Protein AF-A0A2V5WW92-F1 (afdb_monomer_lite)

Foldseek 3Di:
DPPPLPQFKWKWWAWPVGDIDIWGWPDDDPVDTDTDGDDPVDDHDVPTDTHQIFIAGSNHTPDTD

Sequence (65 aa):
MSDSEVNESLVTAETSQGMEFRAGILRLTRHLVVFEVYNPVFVLRLSEVLNNFKILAAGRPVYSG

Radius of gyration: 12.65 Å; chains: 1; bounding box: 36×20×28 Å

Structure (mmCIF, N/CA/C/O backbone):
data_AF-A0A2V5WW92-F1
#
_entry.id   AF-A0A2V5WW92-F1
#
loop_
_atom_site.group_PDB
_atom_site.id
_atom_si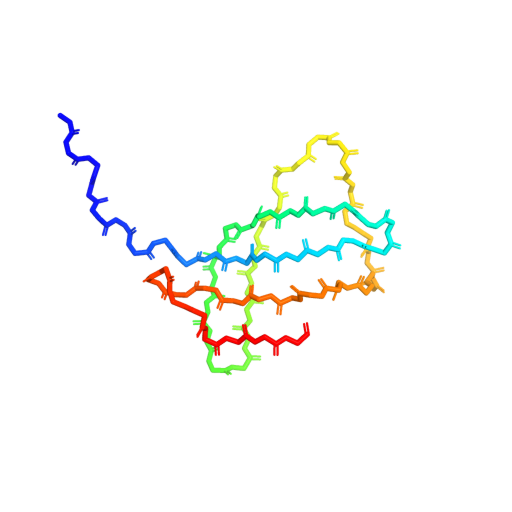te.type_symbol
_atom_site.label_atom_id
_atom_site.label_alt_id
_atom_site.label_comp_id
_atom_site.label_asym_id
_atom_site.label_entity_id
_atom_site.label_seq_id
_atom_site.pdbx_PDB_ins_code
_atom_site.Cartn_x
_atom_site.Cartn_y
_atom_site.Cartn_z
_atom_site.occupancy
_atom_site.B_iso_or_equiv
_atom_site.auth_seq_id
_atom_site.auth_comp_id
_atom_site.auth_asym_id
_atom_site.auth_atom_id
_atom_site.pdbx_PDB_model_num
ATOM 1 N N . MET A 1 1 ? 27.972 12.180 -6.716 1.00 38.50 1 MET A N 1
ATOM 2 C CA . MET A 1 1 ? 27.142 11.019 -6.347 1.00 38.50 1 MET A CA 1
ATOM 3 C C . MET A 1 1 ? 25.780 11.262 -6.961 1.00 38.50 1 MET A C 1
ATOM 5 O O . MET A 1 1 ? 24.980 11.968 -6.372 1.00 38.50 1 MET A O 1
ATOM 9 N N . SER A 1 2 ? 25.583 10.852 -8.212 1.00 35.53 2 SER A N 1
ATOM 10 C CA . SER A 1 2 ? 24.256 10.882 -8.824 1.00 35.53 2 SER A CA 1
ATOM 11 C C . SER A 1 2 ? 23.623 9.545 -8.486 1.00 35.53 2 SER A C 1
ATOM 13 O O . SER A 1 2 ? 23.937 8.546 -9.138 1.00 35.53 2 SER A O 1
ATOM 15 N N . ASP A 1 3 ? 22.841 9.518 -7.403 1.00 41.50 3 ASP A N 1
ATOM 16 C CA . ASP A 1 3 ? 21.923 8.413 -7.153 1.00 41.50 3 ASP A CA 1
ATOM 17 C C . ASP A 1 3 ? 21.170 8.190 -8.453 1.00 41.50 3 ASP A C 1
ATOM 19 O O . ASP A 1 3 ? 20.573 9.110 -9.016 1.00 41.50 3 ASP A O 1
ATOM 23 N N . SER A 1 4 ? 21.351 6.993 -9.000 1.00 39.22 4 SER A N 1
ATOM 24 C CA . SER A 1 4 ? 20.653 6.569 -10.201 1.00 39.22 4 SER A CA 1
ATOM 25 C C . SER A 1 4 ? 19.178 6.883 -9.997 1.00 39.22 4 SER A C 1
ATOM 27 O O . SER A 1 4 ? 18.680 6.692 -8.891 1.00 39.22 4 SER A O 1
ATOM 29 N N . GLU A 1 5 ? 18.497 7.381 -11.025 1.00 46.50 5 GLU A N 1
ATOM 30 C CA . GLU A 1 5 ? 17.041 7.501 -11.054 1.00 46.50 5 GLU A CA 1
ATOM 31 C C . GLU A 1 5 ? 16.438 6.096 -10.899 1.00 46.50 5 GLU A C 1
ATOM 33 O O . GLU A 1 5 ? 16.012 5.448 -11.856 1.00 46.50 5 GLU A O 1
ATOM 38 N N . VAL A 1 6 ? 16.469 5.564 -9.680 1.00 51.03 6 VAL A N 1
ATOM 39 C CA . VAL A 1 6 ? 15.728 4.387 -9.293 1.00 51.03 6 VAL A CA 1
ATOM 40 C C . VAL A 1 6 ? 14.293 4.849 -9.433 1.00 51.03 6 VAL A C 1
ATOM 42 O O . VAL A 1 6 ? 13.847 5.755 -8.735 1.00 51.03 6 VAL A O 1
ATOM 45 N N . ASN A 1 7 ? 13.590 4.291 -10.413 1.00 56.88 7 ASN A N 1
ATOM 46 C CA . ASN A 1 7 ? 12.150 4.434 -10.552 1.00 56.88 7 ASN A CA 1
ATOM 47 C C . ASN A 1 7 ? 11.492 3.805 -9.315 1.00 56.88 7 ASN A C 1
ATOM 49 O O . ASN A 1 7 ? 10.996 2.678 -9.364 1.00 56.88 7 ASN A O 1
ATOM 53 N N . GLU A 1 8 ? 11.555 4.508 -8.184 1.00 73.00 8 GLU A N 1
ATOM 54 C CA . GLU A 1 8 ? 11.098 4.030 -6.892 1.00 73.00 8 GLU A CA 1
ATOM 55 C C . GLU A 1 8 ? 9.593 3.828 -6.982 1.00 73.00 8 GLU A C 1
ATOM 57 O O . GLU A 1 8 ? 8.797 4.763 -7.111 1.00 73.00 8 GLU A O 1
ATOM 62 N N . SER A 1 9 ? 9.215 2.555 -7.005 1.00 90.12 9 SER A N 1
ATOM 63 C CA . SER A 1 9 ? 7.829 2.153 -6.888 1.00 90.12 9 SER A CA 1
ATOM 64 C C . SER A 1 9 ? 7.547 1.964 -5.408 1.00 90.12 9 SER A C 1
ATOM 66 O O . SER A 1 9 ? 8.264 1.234 -4.721 1.00 90.12 9 SER A O 1
ATOM 68 N N . LEU A 1 10 ? 6.527 2.646 -4.908 1.00 95.62 10 LEU A N 1
ATOM 69 C CA . LEU A 1 10 ? 6.221 2.672 -3.486 1.00 95.62 10 LEU A CA 1
ATOM 70 C C . LEU A 1 10 ? 4.717 2.609 -3.252 1.00 95.62 10 LEU A C 1
ATOM 72 O O . LEU A 1 10 ? 3.911 2.964 -4.115 1.00 95.62 10 LEU A O 1
ATOM 76 N N . VAL A 1 11 ? 4.349 2.159 -2.062 1.00 96.56 11 VAL A N 1
ATOM 77 C CA . VAL A 1 11 ? 2.983 2.220 -1.548 1.00 96.56 11 VAL A CA 1
ATOM 78 C C . VAL A 1 11 ? 2.881 3.372 -0.558 1.00 96.56 11 VAL A C 1
ATOM 80 O O . VAL A 1 11 ? 3.785 3.575 0.254 1.00 96.56 11 VAL A O 1
ATOM 83 N N . THR A 1 12 ? 1.772 4.105 -0.604 1.00 96.00 12 THR A N 1
ATOM 84 C CA . THR A 1 12 ? 1.358 5.000 0.484 1.00 96.00 12 THR A CA 1
ATOM 85 C C . THR A 1 12 ? -0.006 4.584 0.990 1.00 96.00 12 THR A C 1
ATOM 87 O O . THR A 1 12 ? -0.882 4.299 0.172 1.00 96.00 12 THR A O 1
ATOM 90 N N . ALA A 1 13 ? -0.204 4.589 2.300 1.00 96.50 13 ALA A N 1
ATOM 91 C CA . ALA A 1 13 ? -1.506 4.332 2.896 1.00 96.50 13 ALA A CA 1
ATOM 92 C C . ALA A 1 13 ? -1.590 4.923 4.305 1.00 96.50 13 ALA A C 1
ATOM 94 O O . ALA A 1 13 ? -0.601 5.407 4.857 1.00 96.50 13 ALA A O 1
ATOM 95 N N . GLU A 1 14 ? -2.781 4.841 4.876 1.00 96.25 14 GLU A N 1
ATOM 96 C CA . GLU A 1 14 ? -3.102 5.258 6.230 1.00 96.25 14 GLU A CA 1
ATOM 97 C C . GLU A 1 14 ? -3.628 4.052 7.015 1.00 96.25 14 GLU A C 1
ATOM 99 O O . GLU A 1 14 ? -4.449 3.276 6.521 1.00 96.25 14 GLU A O 1
ATOM 104 N N . THR A 1 15 ? -3.134 3.855 8.235 1.00 95.06 15 THR A N 1
ATOM 105 C CA . THR A 1 15 ? -3.617 2.789 9.121 1.00 95.06 15 THR A CA 1
ATOM 106 C C . THR A 1 15 ? -5.047 3.052 9.598 1.00 95.06 15 THR A C 1
ATOM 108 O O . THR A 1 15 ? -5.583 4.154 9.479 1.00 95.06 15 THR A O 1
ATOM 111 N N . SER A 1 16 ? -5.663 2.058 10.242 1.00 93.88 16 SER A N 1
ATOM 112 C CA . SER A 1 16 ? -6.986 2.206 10.874 1.00 93.88 16 SER A CA 1
ATOM 113 C C . SER A 1 16 ? -7.029 3.259 11.995 1.00 93.88 16 SER A C 1
ATOM 115 O O . SER A 1 16 ? -8.107 3.679 12.410 1.00 93.88 16 SER A O 1
ATOM 117 N N . GLN A 1 17 ? -5.861 3.680 12.490 1.00 92.19 17 GLN A N 1
ATOM 118 C CA . GLN A 1 17 ? -5.688 4.697 13.530 1.00 92.19 17 GLN A CA 1
ATOM 119 C C . GLN A 1 17 ? -5.289 6.070 12.971 1.00 92.19 17 GLN A C 1
ATOM 121 O O . GLN A 1 17 ? -5.003 6.980 13.746 1.00 92.19 17 GLN A O 1
ATOM 126 N N . GLY A 1 18 ? -5.241 6.219 11.648 1.00 93.00 18 GLY A N 1
ATOM 127 C CA . GLY A 1 18 ? -4.908 7.479 10.995 1.00 93.00 18 GLY A CA 1
ATOM 128 C C . GLY A 1 18 ? -3.415 7.757 10.826 1.00 93.00 18 GLY A C 1
ATOM 129 O O . GLY A 1 18 ? -3.023 8.895 10.586 1.00 93.00 18 GLY A O 1
ATOM 130 N N . MET A 1 19 ? -2.552 6.746 10.977 1.00 93.69 19 MET A N 1
ATOM 131 C CA . MET A 1 19 ? -1.113 6.926 10.763 1.00 93.69 19 MET A CA 1
ATOM 132 C C . MET A 1 19 ? -0.760 6.707 9.299 1.00 93.69 19 MET A C 1
ATOM 134 O O . MET A 1 19 ? -0.930 5.608 8.771 1.00 93.69 19 MET A O 1
ATOM 138 N N . GLU A 1 20 ? -0.222 7.736 8.658 1.00 95.06 20 GLU A N 1
ATOM 139 C CA . GLU A 1 20 ? 0.283 7.640 7.293 1.00 95.06 20 GLU A CA 1
ATOM 140 C C . GLU A 1 20 ? 1.630 6.919 7.236 1.00 95.06 20 GLU A C 1
ATOM 142 O O . GLU A 1 20 ? 2.497 7.088 8.101 1.00 95.06 20 GLU A O 1
ATOM 147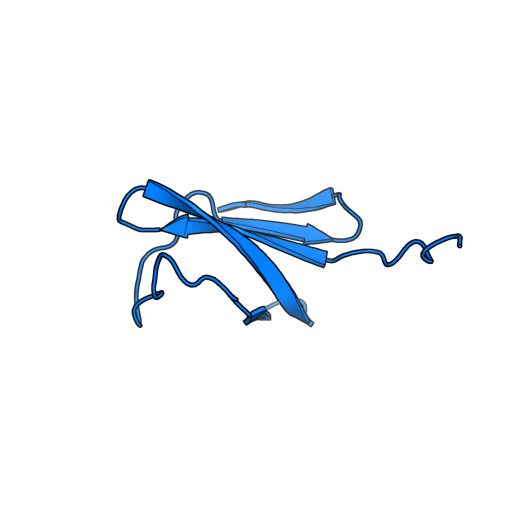 N N . PHE A 1 21 ? 1.843 6.148 6.172 1.00 93.38 21 PHE A N 1
ATOM 148 C CA . PHE A 1 21 ? 3.130 5.521 5.920 1.00 93.38 21 PHE A CA 1
ATOM 149 C C . PHE A 1 21 ? 3.461 5.372 4.443 1.00 93.38 21 PHE A C 1
ATOM 151 O O . PHE A 1 21 ? 2.597 5.386 3.564 1.00 93.38 21 PHE A O 1
ATOM 158 N N . ARG A 1 22 ? 4.764 5.206 4.194 1.00 93.88 22 ARG A N 1
ATOM 159 C CA . ARG A 1 22 ? 5.339 4.852 2.899 1.00 93.88 22 ARG A CA 1
ATOM 160 C C . ARG A 1 22 ? 6.046 3.512 3.015 1.00 93.88 22 ARG A C 1
ATOM 162 O O . ARG A 1 22 ? 6.698 3.249 4.024 1.00 93.88 22 ARG A O 1
ATOM 169 N N . ALA A 1 23 ? 5.910 2.687 1.990 1.00 94.25 23 ALA A N 1
ATOM 170 C CA . ALA A 1 23 ? 6.434 1.332 1.971 1.00 94.25 23 ALA A CA 1
ATOM 171 C C . ALA A 1 23 ? 7.112 1.031 0.635 1.00 94.25 23 ALA A C 1
ATOM 173 O O . ALA A 1 23 ? 6.595 1.395 -0.425 1.00 94.25 23 ALA A O 1
ATOM 174 N N . GLY A 1 24 ? 8.259 0.358 0.691 1.00 93.75 24 GLY A N 1
ATOM 175 C CA . GLY A 1 24 ? 8.980 -0.084 -0.499 1.00 93.75 24 GLY A CA 1
ATOM 176 C C . GLY A 1 24 ? 8.274 -1.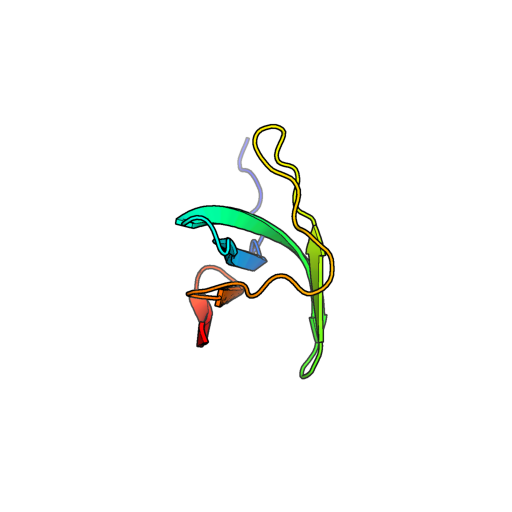273 -1.143 1.00 93.75 24 GLY A C 1
ATOM 177 O O . GLY A 1 24 ? 7.829 -2.185 -0.445 1.00 93.75 24 GLY A O 1
ATOM 178 N N . ILE A 1 25 ? 8.152 -1.276 -2.471 1.00 95.19 25 ILE A N 1
ATOM 179 C CA . ILE A 1 25 ? 7.576 -2.409 -3.200 1.00 95.19 25 ILE A CA 1
ATOM 180 C C . ILE A 1 25 ? 8.666 -3.442 -3.488 1.00 95.19 25 ILE A C 1
ATOM 182 O O . ILE A 1 25 ? 9.632 -3.163 -4.190 1.00 95.19 25 ILE A O 1
ATOM 186 N N . LEU A 1 26 ? 8.452 -4.667 -3.008 1.00 94.38 26 LEU A N 1
ATOM 187 C CA . LEU A 1 26 ? 9.307 -5.825 -3.279 1.00 94.38 26 LEU A CA 1
ATOM 188 C C . LEU A 1 26 ? 8.916 -6.538 -4.576 1.00 94.38 26 LEU A C 1
ATOM 190 O O . LEU A 1 26 ? 9.758 -7.106 -5.270 1.00 94.38 26 LEU A O 1
ATOM 194 N N . ARG A 1 27 ? 7.619 -6.543 -4.907 1.00 93.88 27 ARG A N 1
ATOM 195 C CA . ARG A 1 27 ? 7.097 -7.154 -6.134 1.00 93.88 27 ARG A CA 1
ATOM 196 C C . ARG A 1 27 ? 5.799 -6.486 -6.557 1.00 93.88 27 ARG A C 1
ATOM 198 O O . ARG A 1 27 ? 4.862 -6.414 -5.769 1.00 93.88 27 ARG A O 1
ATOM 205 N N . LEU A 1 28 ? 5.713 -6.098 -7.826 1.00 92.69 28 LEU A N 1
ATOM 206 C CA . LEU A 1 28 ? 4.480 -5.623 -8.450 1.00 92.69 28 LEU A CA 1
ATOM 207 C C . LEU A 1 28 ? 4.170 -6.455 -9.692 1.00 92.69 28 LEU A C 1
ATOM 209 O O . LEU A 1 28 ? 5.001 -6.624 -10.580 1.00 92.69 28 LEU A O 1
ATOM 213 N N . THR A 1 29 ? 2.955 -6.984 -9.748 1.00 93.38 29 THR A N 1
ATOM 214 C CA . THR A 1 29 ? 2.389 -7.652 -10.922 1.00 93.38 29 THR A CA 1
ATOM 215 C C . THR A 1 29 ? 0.986 -7.105 -11.166 1.00 93.38 29 THR A C 1
ATOM 217 O O . THR A 1 29 ? 0.467 -6.338 -10.359 1.00 93.38 29 THR A O 1
ATOM 220 N N . ARG A 1 30 ? 0.329 -7.540 -12.245 1.00 90.44 30 ARG A N 1
ATOM 221 C CA . ARG A 1 30 ? -1.024 -7.080 -12.595 1.00 90.44 30 ARG A CA 1
ATOM 222 C C . ARG A 1 30 ? -2.060 -7.240 -11.468 1.00 90.44 30 ARG A C 1
ATOM 224 O O . ARG A 1 30 ? -2.973 -6.431 -11.398 1.00 90.44 30 ARG A O 1
ATOM 231 N N . HIS A 1 31 ? -1.937 -8.261 -10.618 1.00 94.19 31 HIS A N 1
ATOM 232 C CA . HIS A 1 31 ? -2.959 -8.600 -9.611 1.00 94.19 31 HIS A CA 1
ATOM 233 C C . HIS A 1 31 ? -2.401 -8.748 -8.190 1.00 94.19 31 HIS A C 1
ATOM 235 O O . HIS A 1 31 ? -3.100 -9.222 -7.302 1.00 94.19 31 HIS A O 1
ATOM 241 N N . LEU A 1 32 ? -1.129 -8.409 -7.977 1.00 94.56 32 LEU A N 1
ATOM 242 C CA . LEU A 1 32 ? -0.464 -8.592 -6.691 1.00 94.56 32 LEU A CA 1
ATOM 243 C C . LEU A 1 32 ? 0.579 -7.502 -6.486 1.00 94.56 32 LEU A C 1
ATOM 245 O O . LEU A 1 32 ? 1.422 -7.286 -7.362 1.00 94.56 32 LEU A O 1
ATOM 249 N N . VAL A 1 33 ? 0.563 -6.914 -5.293 1.00 95.06 33 VAL A N 1
ATOM 250 C CA . VAL A 1 33 ? 1.647 -6.096 -4.756 1.00 95.06 33 V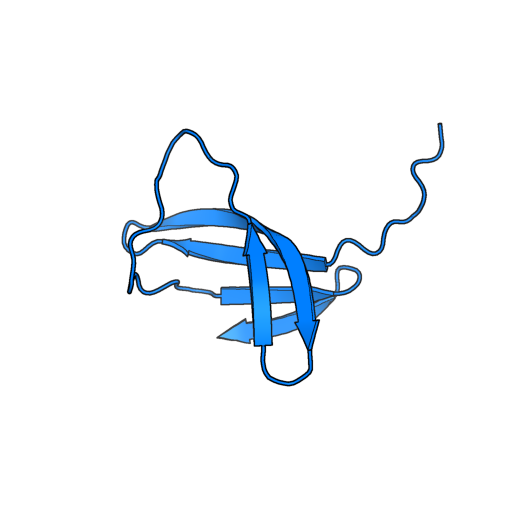AL A CA 1
ATOM 251 C C . VAL A 1 33 ? 2.157 -6.737 -3.465 1.00 95.06 33 VAL A C 1
ATOM 253 O O . VAL A 1 33 ? 1.371 -7.148 -2.615 1.00 95.06 33 VAL A O 1
ATOM 256 N N . VAL A 1 34 ? 3.475 -6.851 -3.338 1.00 95.75 34 VAL A N 1
ATOM 257 C CA . VAL A 1 34 ? 4.170 -7.222 -2.102 1.00 95.75 34 VAL A CA 1
ATOM 258 C C . VAL A 1 34 ? 5.047 -6.039 -1.730 1.00 95.75 34 VAL A C 1
ATOM 260 O O . VAL A 1 34 ? 5.820 -5.566 -2.566 1.00 95.75 34 VAL A O 1
ATOM 263 N N . PHE A 1 35 ? 4.918 -5.556 -0.501 1.00 94.38 35 PHE A N 1
ATOM 264 C CA . PHE A 1 35 ? 5.651 -4.403 0.007 1.00 94.38 35 PHE A CA 1
ATOM 265 C C . PHE A 1 35 ? 6.110 -4.651 1.441 1.00 94.38 35 PHE A C 1
ATOM 267 O O . PHE A 1 35 ? 5.567 -5.507 2.139 1.00 94.38 35 PHE A O 1
ATOM 274 N N . GLU A 1 36 ? 7.107 -3.890 1.866 1.00 92.88 36 GLU A N 1
ATOM 275 C CA . GLU A 1 36 ? 7.669 -3.948 3.210 1.00 92.88 36 GLU A CA 1
ATOM 276 C C . GLU A 1 36 ? 7.526 -2.603 3.922 1.00 92.88 36 GLU A C 1
ATOM 278 O O . GLU A 1 36 ? 7.687 -1.535 3.327 1.00 92.88 36 GLU A O 1
ATOM 283 N N . VAL A 1 37 ? 7.206 -2.665 5.215 1.00 91.50 37 VAL A N 1
ATOM 284 C CA . VAL A 1 37 ? 7.057 -1.493 6.078 1.00 91.50 37 VAL A CA 1
ATOM 285 C C . VAL A 1 37 ? 8.107 -1.566 7.172 1.00 91.50 37 VAL A C 1
ATOM 287 O O . VAL A 1 37 ? 8.044 -2.433 8.039 1.00 91.50 37 VAL A O 1
ATOM 290 N N . TYR A 1 38 ? 9.047 -0.626 7.149 1.00 85.88 38 TYR A N 1
ATOM 291 C CA . TYR A 1 38 ? 10.015 -0.430 8.223 1.00 85.88 38 TYR A CA 1
ATOM 292 C C . TYR A 1 38 ? 9.611 0.798 9.031 1.00 85.88 38 TYR A C 1
ATOM 294 O O . TYR A 1 38 ? 9.954 1.924 8.673 1.00 85.88 38 TYR A O 1
ATOM 302 N N . ASN A 1 39 ? 8.852 0.597 10.109 1.00 82.88 39 ASN A N 1
ATOM 303 C CA . ASN A 1 39 ? 8.457 1.689 10.992 1.00 82.88 39 ASN A CA 1
ATOM 304 C C . ASN A 1 39 ? 8.552 1.273 12.473 1.00 82.88 39 ASN A C 1
ATOM 306 O O . ASN A 1 39 ? 7.961 0.262 12.844 1.00 82.88 39 ASN A O 1
ATOM 310 N N . PRO A 1 40 ? 9.275 2.022 13.331 1.00 83.75 40 PRO A N 1
ATOM 311 C CA . PRO A 1 40 ? 9.375 1.717 14.760 1.00 83.75 40 PRO A CA 1
ATOM 312 C C . PRO A 1 40 ? 8.183 2.225 15.592 1.00 83.75 40 PRO A C 1
ATOM 314 O O . PRO A 1 40 ? 8.050 1.850 16.752 1.00 83.75 40 PRO A O 1
ATOM 317 N N . VAL A 1 41 ? 7.345 3.105 15.035 1.00 86.62 41 VAL A N 1
ATOM 318 C CA . VAL A 1 41 ? 6.235 3.776 15.735 1.00 86.62 41 VAL A CA 1
ATOM 319 C C . VAL A 1 41 ? 4.977 2.915 15.746 1.00 86.62 41 VAL A C 1
ATOM 321 O O . VAL A 1 41 ? 4.201 2.971 16.698 1.00 86.62 41 VAL A O 1
ATOM 324 N N . PHE A 1 42 ? 4.765 2.108 14.708 1.00 84.88 42 PHE A N 1
ATOM 325 C CA . PHE A 1 42 ? 3.570 1.285 14.593 1.00 84.88 42 PHE A CA 1
ATOM 326 C C . PHE A 1 42 ? 3.855 -0.067 13.953 1.00 84.88 42 PHE A C 1
ATOM 328 O O . PHE A 1 42 ? 4.796 -0.237 13.181 1.00 84.88 42 PHE A O 1
ATOM 335 N N . VAL A 1 43 ? 2.977 -1.021 14.249 1.00 88.56 43 VAL A N 1
ATOM 336 C CA . VAL A 1 43 ? 2.983 -2.358 13.660 1.00 88.56 43 VAL A CA 1
ATOM 337 C C . VAL A 1 43 ? 1.668 -2.543 12.918 1.00 88.56 43 VAL A C 1
ATOM 339 O O . VAL A 1 43 ? 0.602 -2.398 13.516 1.00 88.56 43 VAL A O 1
ATOM 342 N N . LEU A 1 44 ? 1.740 -2.867 11.626 1.00 91.00 44 LEU A N 1
ATOM 343 C CA . LEU A 1 44 ? 0.553 -3.239 10.859 1.00 91.00 44 LEU A CA 1
ATOM 344 C C . LEU A 1 44 ? -0.000 -4.563 11.379 1.00 91.00 44 LEU A C 1
ATOM 346 O O . LEU A 1 44 ? 0.734 -5.548 11.506 1.00 91.00 44 LEU A O 1
ATOM 350 N N . ARG A 1 45 ? -1.301 -4.598 11.666 1.00 90.00 45 ARG 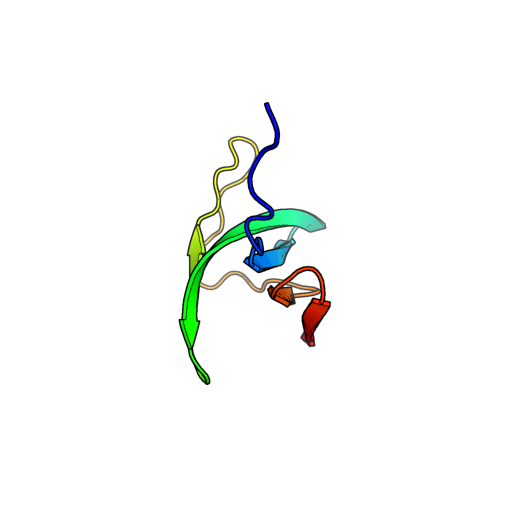A N 1
ATOM 351 C CA . ARG A 1 45 ? -1.963 -5.829 12.103 1.00 90.00 45 ARG A CA 1
ATOM 352 C C . ARG A 1 45 ? -2.400 -6.656 10.900 1.00 90.00 45 ARG A C 1
ATOM 354 O O . ARG A 1 45 ? -2.767 -6.126 9.852 1.00 90.00 45 ARG A O 1
ATOM 361 N N . LEU A 1 46 ? -2.405 -7.978 11.070 1.00 88.19 46 LEU A N 1
ATOM 362 C CA . LEU A 1 46 ? -3.038 -8.863 10.098 1.00 88.19 46 LEU A CA 1
ATOM 363 C C . LEU A 1 46 ? -4.516 -8.466 9.956 1.00 88.19 46 LEU A C 1
ATOM 365 O O . LEU A 1 46 ? -5.191 -8.243 10.961 1.00 88.19 46 LEU A O 1
ATOM 369 N N . SER A 1 47 ? -5.000 -8.383 8.716 1.00 91.38 47 SER A N 1
ATOM 370 C CA . SER A 1 47 ? -6.373 -7.967 8.386 1.00 91.38 47 SER A CA 1
ATOM 371 C C . SER A 1 47 ? -6.722 -6.521 8.759 1.00 91.38 47 SER A C 1
ATOM 373 O O . SER A 1 47 ? -7.900 -6.179 8.860 1.00 91.38 47 SER A O 1
ATOM 375 N N . GLU A 1 48 ? -5.727 -5.655 8.957 1.00 92.75 48 GLU A N 1
ATOM 376 C CA . GLU A 1 48 ? -5.974 -4.223 9.093 1.00 92.75 48 GLU A CA 1
ATOM 377 C C . GLU A 1 48 ? -6.444 -3.608 7.768 1.00 92.75 48 GLU A C 1
ATOM 379 O O . GLU A 1 48 ? -5.885 -3.882 6.706 1.00 92.75 48 GLU A O 1
ATOM 384 N N . VAL A 1 49 ? -7.470 -2.755 7.838 1.00 94.56 49 VAL A N 1
ATOM 385 C CA . VAL A 1 49 ? -7.901 -1.944 6.696 1.00 94.56 49 VAL A CA 1
ATOM 386 C C . VAL A 1 49 ? -6.920 -0.790 6.529 1.00 94.56 49 VAL A C 1
ATOM 388 O O . VAL A 1 49 ? -6.708 -0.011 7.458 1.00 94.56 49 VAL A O 1
ATOM 391 N N . LEU A 1 50 ? -6.339 -0.693 5.337 1.00 95.94 50 LEU A N 1
ATOM 392 C CA . LEU A 1 50 ? -5.484 0.412 4.932 1.00 95.94 50 LEU A CA 1
ATOM 393 C C . LEU A 1 50 ? -6.324 1.410 4.137 1.00 95.94 50 LEU A C 1
ATOM 395 O O . LEU A 1 50 ? -6.830 1.072 3.069 1.00 95.94 50 LEU A O 1
ATOM 399 N N . ASN A 1 51 ? -6.480 2.620 4.662 1.00 96.69 51 ASN A N 1
ATOM 400 C CA . ASN A 1 51 ? -7.210 3.692 3.996 1.00 96.69 51 ASN A CA 1
ATOM 401 C C . ASN A 1 51 ? -6.297 4.426 3.008 1.00 96.69 51 ASN A C 1
ATOM 403 O O . ASN A 1 51 ? -5.072 4.437 3.168 1.00 96.69 51 ASN A O 1
ATOM 407 N N . ASN A 1 52 ? -6.897 5.083 2.010 1.00 96.75 52 ASN A N 1
ATOM 408 C CA . ASN A 1 52 ? -6.188 5.935 1.051 1.00 96.75 52 ASN A CA 1
ATOM 409 C C . ASN A 1 52 ? -4.993 5.221 0.381 1.00 96.75 52 ASN A C 1
ATOM 411 O O . ASN A 1 52 ? -3.931 5.819 0.176 1.00 96.75 52 ASN A O 1
ATOM 415 N N . PHE A 1 53 ? -5.155 3.936 0.059 1.00 96.81 53 PHE A N 1
ATOM 416 C CA . PHE A 1 53 ? -4.088 3.075 -0.426 1.00 96.81 53 PHE A CA 1
ATOM 417 C C . PHE A 1 53 ? -3.746 3.415 -1.878 1.00 96.81 53 PHE A C 1
ATOM 419 O O . PHE A 1 53 ? -4.567 3.291 -2.791 1.00 96.81 53 PHE A O 1
ATOM 426 N N . LYS A 1 54 ? -2.497 3.815 -2.118 1.00 97.06 54 LYS A N 1
ATOM 427 C CA . LYS A 1 54 ? -1.998 4.175 -3.449 1.00 97.06 54 LYS A CA 1
ATOM 428 C C . LYS A 1 54 ? -0.746 3.390 -3.782 1.00 97.06 54 LYS A C 1
ATOM 430 O O . LYS A 1 54 ? 0.142 3.230 -2.947 1.00 97.06 54 LYS A O 1
ATOM 435 N N . ILE A 1 55 ? -0.664 2.966 -5.038 1.00 97.00 55 ILE A N 1
ATOM 436 C CA . ILE A 1 55 ? 0.549 2.394 -5.624 1.00 97.00 55 ILE A CA 1
ATOM 437 C C . ILE A 1 55 ? 1.115 3.440 -6.573 1.00 97.00 55 ILE A C 1
ATOM 439 O O . ILE A 1 55 ? 0.436 3.866 -7.510 1.00 97.00 55 ILE A O 1
ATOM 443 N N . LEU A 1 56 ? 2.355 3.842 -6.335 1.00 95.31 56 LEU A N 1
ATOM 444 C CA . LEU A 1 56 ? 3.118 4.730 -7.197 1.00 95.31 56 LEU A CA 1
ATOM 445 C C . LEU A 1 56 ? 4.155 3.886 -7.935 1.00 95.31 56 LEU A C 1
ATOM 447 O O . LEU A 1 56 ? 4.894 3.133 -7.308 1.00 95.31 56 LEU A O 1
ATOM 451 N N . ALA A 1 57 ? 4.216 4.013 -9.255 1.00 91.38 57 ALA A N 1
ATOM 452 C CA . ALA A 1 57 ? 5.275 3.445 -10.079 1.00 91.38 57 ALA A CA 1
ATOM 453 C C . ALA A 1 57 ? 5.931 4.588 -10.848 1.00 91.38 57 ALA A C 1
ATOM 455 O O . ALA A 1 57 ? 5.226 5.376 -11.483 1.00 91.38 57 ALA A O 1
ATOM 456 N N . ALA A 1 58 ? 7.259 4.710 -10.771 1.00 88.56 58 ALA A N 1
ATOM 457 C CA . ALA A 1 58 ? 7.980 5.827 -11.390 1.00 88.56 58 ALA A CA 1
ATOM 458 C C . ALA A 1 58 ? 7.427 7.207 -10.960 1.00 88.56 58 ALA A C 1
ATOM 460 O O . ALA A 1 58 ? 7.226 8.104 -11.780 1.00 88.56 58 ALA A O 1
ATOM 461 N N . GLY A 1 59 ? 7.060 7.345 -9.678 1.00 86.12 59 GLY A N 1
ATOM 462 C CA . GLY A 1 59 ? 6.446 8.563 -9.131 1.00 86.12 59 GLY A CA 1
ATOM 463 C C . GLY A 1 59 ? 5.017 8.865 -9.611 1.00 86.12 59 GLY A C 1
ATOM 464 O O . GLY A 1 59 ? 4.461 9.895 -9.234 1.00 86.12 59 GLY A O 1
ATOM 465 N N . ARG A 1 60 ? 4.393 7.996 -10.419 1.00 90.62 60 ARG A N 1
ATOM 466 C CA . ARG A 1 60 ? 3.027 8.182 -10.935 1.00 90.62 60 ARG A CA 1
ATOM 467 C C . ARG A 1 60 ? 2.051 7.206 -10.281 1.00 90.62 60 ARG A C 1
ATOM 469 O O . ARG A 1 60 ? 2.379 6.024 -10.170 1.00 90.62 60 ARG A O 1
ATOM 476 N N . PRO A 1 61 ? 0.852 7.650 -9.864 1.00 93.19 61 PRO A N 1
ATOM 477 C CA . PRO A 1 61 ? -0.130 6.752 -9.273 1.00 93.19 61 PRO A CA 1
ATOM 478 C C . PRO A 1 61 ? -0.674 5.805 -10.345 1.00 93.19 61 PRO A C 1
ATOM 480 O O . PRO A 1 61 ? -1.204 6.247 -11.362 1.00 93.19 61 PRO A O 1
ATOM 483 N N . VAL A 1 62 ? -0.536 4.502 -10.109 1.00 94.50 62 VAL A N 1
ATOM 484 C CA . VAL A 1 62 ? -1.075 3.435 -10.971 1.00 94.50 62 VAL A CA 1
ATOM 485 C C . VAL A 1 62 ? -2.278 2.729 -10.344 1.00 94.50 62 VAL A C 1
ATOM 487 O O . VAL A 1 62 ? -2.992 2.003 -11.030 1.00 94.50 62 VAL A O 1
ATOM 490 N N . TYR A 1 63 ? -2.520 2.961 -9.053 1.00 95.94 63 TYR A N 1
ATOM 491 C CA . TYR A 1 63 ? -3.689 2.496 -8.310 1.00 95.94 63 TYR A CA 1
ATOM 492 C C . TYR A 1 63 ? -4.036 3.497 -7.204 1.00 95.94 63 TYR A C 1
ATOM 494 O O . TYR A 1 63 ? -3.134 4.089 -6.604 1.00 95.94 63 TYR A O 1
ATOM 502 N N . SER A 1 64 ? -5.330 3.644 -6.918 1.00 95.69 64 SER A N 1
ATOM 503 C CA . SER A 1 64 ? -5.857 4.370 -5.762 1.00 95.69 64 SER A CA 1
ATOM 504 C C . SER A 1 64 ? -7.149 3.699 -5.306 1.00 95.69 64 SER A C 1
ATOM 506 O O . SER A 1 64 ? -8.049 3.521 -6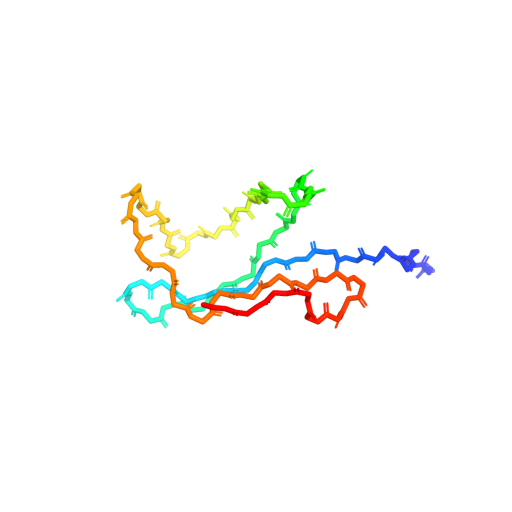.129 1.00 95.69 64 SER A O 1
ATOM 508 N N . GLY A 1 65 ? -7.252 3.373 -4.019 1.00 92.69 65 GLY A N 1
ATOM 509 C CA . GLY A 1 65 ? -8.456 2.798 -3.419 1.00 92.69 65 GLY A CA 1
ATOM 510 C C . GLY A 1 65 ? -8.373 2.662 -1.912 1.00 92.69 65 GLY A C 1
ATOM 511 O O . GLY A 1 65 ? -7.505 3.324 -1.301 1.00 92.69 65 GLY A O 1
#

pLDDT: mean 87.3, std 15.7, range [35.53, 97.06]

Secondary structure (DSSP, 8-state):
---------EEEEE-TTS-EEEEEEEEEETTEEEEE---SS--PPTT---EEEEEEETTEEEEE-